Protein AF-A0AAU9D3Q1-F1 (afdb_monomer)

Organism: NCBI:txid2840183

Sequence (73 aa):
MQIEIPKEMYEILKFLAKRHHRDLEQETLRLLEKGVLSCEGLDVLTQAQAWRRRLQGRELGDSIREIREDRDR

Secondary structure (DSSP, 8-state):
-PPPPPHHHHHHHHHHHHHTT--HHHHHHHHHHHHHHHHTT-SHHHHHHHHHHHHTT-----HHHHHHHHHT-

InterPro domains:
  IPR010985 Ribbon-helix-helix [SSF47598] (5-56)

Foldseek 3Di:
DDDDDDPVRLVVLVVVCVVVVHDSVVSVVVVVVQVVCVVVLNDPVSVVVVVCVVCPPDDDDDVVVVVVVVVVD

Structure (mmCIF, N/CA/C/O backbone):
data_AF-A0AAU9D3Q1-F1
#
_entry.id   AF-A0AAU9D3Q1-F1
#
loop_
_atom_site.group_PDB
_atom_site.id
_atom_site.type_symbol
_atom_site.label_atom_id
_atom_site.label_alt_id
_atom_site.label_comp_id
_atom_site.label_asym_id
_atom_site.label_entity_id
_atom_site.label_seq_id
_atom_site.pdbx_PDB_ins_code
_atom_site.Cartn_x
_atom_site.Cartn_y
_atom_site.Cartn_z
_atom_site.occupancy
_atom_site.B_iso_or_equiv
_atom_site.auth_seq_id
_atom_site.auth_comp_id
_atom_site.auth_asym_id
_atom_site.auth_atom_id
_atom_site.pdbx_PDB_model_num
ATOM 1 N N . MET A 1 1 ? -10.011 19.503 12.931 1.00 50.00 1 MET A N 1
ATOM 2 C CA . MET A 1 1 ? -10.965 19.046 11.901 1.00 50.00 1 MET A CA 1
ATOM 3 C C . MET A 1 1 ? -11.475 17.683 12.341 1.00 50.00 1 MET A C 1
ATOM 5 O O . MET A 1 1 ? -10.674 16.762 12.399 1.00 50.00 1 MET A O 1
A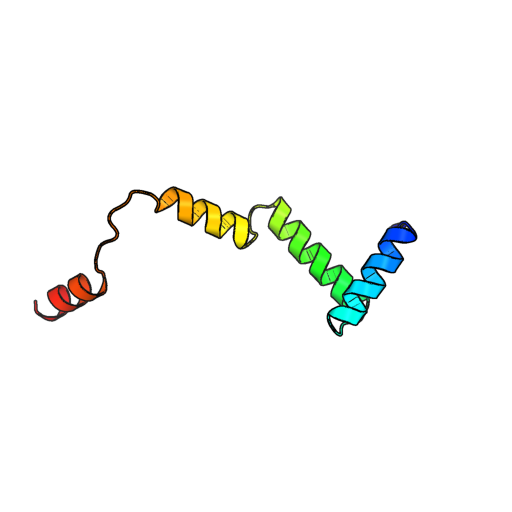TOM 9 N N . GLN A 1 2 ? -12.732 17.574 12.776 1.00 68.88 2 GLN A N 1
ATOM 10 C CA . GLN A 1 2 ? -13.349 16.275 13.073 1.00 68.88 2 GLN A CA 1
ATOM 11 C C . GLN A 1 2 ? -13.888 15.700 11.763 1.00 68.88 2 GLN A C 1
ATOM 13 O O . GLN A 1 2 ? -14.580 16.402 11.031 1.00 68.88 2 GLN A O 1
ATOM 18 N N . ILE A 1 3 ? -13.516 14.460 11.451 1.00 79.12 3 ILE A N 1
ATOM 19 C CA . ILE A 1 3 ? -14.016 13.730 10.285 1.00 79.12 3 ILE A CA 1
ATOM 20 C C . ILE A 1 3 ? -15.148 12.837 10.783 1.00 79.12 3 ILE A C 1
ATOM 22 O O . ILE A 1 3 ? -14.932 12.004 11.663 1.00 79.12 3 ILE A O 1
ATOM 26 N N . GLU A 1 4 ? -16.349 13.024 10.246 1.00 89.81 4 GLU A N 1
ATOM 27 C CA . GLU A 1 4 ? -17.482 12.149 10.533 1.00 89.81 4 GLU A CA 1
ATOM 28 C C . GLU A 1 4 ? -17.380 10.900 9.649 1.00 89.81 4 GLU A C 1
ATOM 30 O O . GLU A 1 4 ? -17.386 10.989 8.420 1.00 89.81 4 GLU A O 1
ATOM 35 N N . ILE A 1 5 ? -17.215 9.732 10.274 1.00 87.38 5 ILE A N 1
ATOM 36 C CA . ILE A 1 5 ? -17.089 8.452 9.570 1.00 87.38 5 ILE A CA 1
ATOM 37 C C . ILE A 1 5 ? -18.458 7.758 9.596 1.00 87.38 5 ILE A C 1
ATOM 39 O O . ILE A 1 5 ? -18.973 7.517 10.691 1.00 87.38 5 ILE A O 1
ATOM 43 N N . PRO A 1 6 ? -19.037 7.389 8.435 1.00 95.44 6 PRO A N 1
ATOM 44 C CA . PRO A 1 6 ? -20.277 6.621 8.385 1.00 95.44 6 PRO A CA 1
ATOM 45 C C . PRO A 1 6 ? -20.188 5.341 9.219 1.00 95.44 6 PRO A C 1
ATOM 47 O O . PRO A 1 6 ? -19.157 4.661 9.227 1.00 95.44 6 PRO A O 1
ATOM 50 N N . LYS A 1 7 ? -21.279 4.986 9.902 1.00 93.88 7 LYS A N 1
ATOM 51 C CA . LYS A 1 7 ? -21.310 3.856 10.842 1.00 93.88 7 LYS A CA 1
ATOM 52 C C . LYS A 1 7 ? -20.892 2.544 10.177 1.00 93.88 7 LYS A C 1
ATOM 54 O O . LYS A 1 7 ? -20.128 1.775 10.751 1.00 93.88 7 LYS A O 1
ATOM 59 N N . GLU A 1 8 ? -21.347 2.309 8.954 1.00 95.50 8 GLU A N 1
ATOM 60 C CA . GLU A 1 8 ? -21.033 1.112 8.174 1.00 95.50 8 GLU A C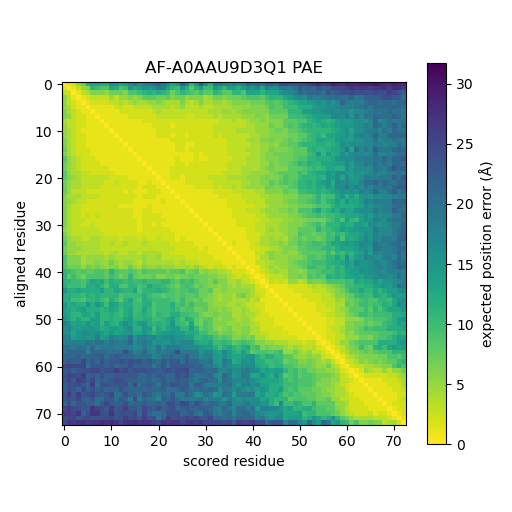A 1
ATOM 61 C C . GLU A 1 8 ? -19.529 1.016 7.894 1.00 95.50 8 GLU A C 1
ATOM 63 O O . GLU A 1 8 ? -18.926 -0.047 8.046 1.00 95.50 8 GLU A O 1
ATOM 68 N N . MET A 1 9 ? -18.900 2.144 7.552 1.00 94.88 9 MET A N 1
ATOM 69 C CA . MET A 1 9 ? -17.459 2.215 7.306 1.00 94.88 9 MET A CA 1
ATOM 70 C C . MET A 1 9 ? -16.656 1.980 8.581 1.00 94.88 9 MET A C 1
ATOM 72 O O . MET A 1 9 ? -15.646 1.280 8.543 1.00 94.88 9 MET A O 1
ATOM 76 N N . TYR A 1 10 ? -17.118 2.518 9.710 1.00 94.88 10 TYR A N 1
ATOM 77 C CA . TYR A 1 10 ? -16.491 2.299 11.009 1.00 94.88 10 TYR A CA 1
ATOM 78 C C . TYR A 1 10 ? -16.497 0.814 11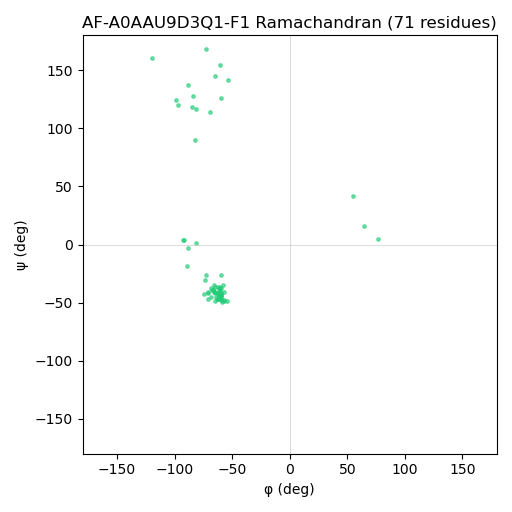.409 1.00 94.88 10 TYR A C 1
ATOM 80 O O . TYR A 1 10 ? -15.473 0.287 11.848 1.00 94.88 10 TYR A O 1
ATOM 88 N N . GLU A 1 11 ? -17.612 0.110 11.198 1.00 97.31 11 GLU A N 1
ATOM 89 C CA . GLU A 1 11 ? -17.704 -1.328 11.482 1.00 97.31 11 GLU A CA 1
ATOM 90 C C . GLU A 1 11 ? -16.810 -2.169 10.557 1.00 97.31 11 GLU A C 1
ATOM 92 O O . GLU A 1 11 ? -16.138 -3.097 11.017 1.00 97.31 11 GLU A O 1
ATOM 97 N N . ILE A 1 12 ? -16.716 -1.813 9.270 1.00 96.62 12 ILE A N 1
ATOM 98 C CA . ILE A 1 12 ? -15.769 -2.451 8.340 1.00 96.62 12 ILE A CA 1
ATOM 99 C C . ILE A 1 12 ? -14.325 -2.235 8.810 1.00 96.62 12 ILE A C 1
ATOM 101 O O . ILE A 1 12 ? -13.534 -3.179 8.836 1.00 96.62 12 ILE A O 1
ATOM 105 N N . LEU A 1 13 ? -13.979 -1.017 9.226 1.00 95.62 13 LEU A N 1
ATOM 106 C CA . LEU A 1 13 ? -12.646 -0.686 9.729 1.00 95.62 13 LEU A CA 1
ATOM 107 C C . LEU A 1 13 ? -12.289 -1.487 10.985 1.00 95.62 13 LEU A C 1
ATOM 109 O O . LEU A 1 13 ? -11.197 -2.046 11.067 1.00 95.62 13 LEU A O 1
ATOM 113 N N . LYS A 1 14 ? -13.226 -1.627 11.928 1.00 97.31 14 LYS A N 1
ATOM 114 C CA . LYS A 1 14 ? -13.054 -2.492 13.105 1.00 97.31 14 LYS A CA 1
ATOM 115 C C . LYS A 1 14 ? -12.822 -3.949 12.727 1.00 97.31 14 LYS A C 1
ATOM 117 O O . LYS A 1 14 ? -11.959 -4.608 13.311 1.00 97.31 14 LYS A O 1
ATOM 122 N N . PHE A 1 15 ? -13.587 -4.458 11.763 1.00 97.75 15 PHE A N 1
ATOM 123 C CA . PHE A 1 15 ? -13.414 -5.817 11.267 1.00 97.75 15 PHE A CA 1
ATOM 124 C C . PHE A 1 15 ? -12.015 -6.024 10.669 1.00 97.75 15 PHE A C 1
ATOM 126 O O . PHE A 1 15 ? -11.347 -7.005 11.003 1.00 97.75 15 PHE A O 1
ATOM 133 N N . LEU A 1 16 ? -11.548 -5.090 9.836 1.00 97.25 16 LEU A N 1
ATOM 134 C CA . LEU A 1 16 ? -10.218 -5.141 9.227 1.00 97.25 16 LEU A CA 1
ATOM 135 C C . LEU A 1 16 ? -9.103 -5.054 10.272 1.00 97.25 16 LEU A C 1
ATOM 137 O O . LEU A 1 16 ? -8.191 -5.878 10.246 1.00 97.25 16 LEU A O 1
ATOM 141 N N . ALA A 1 17 ? -9.220 -4.140 11.237 1.00 97.44 17 ALA A N 1
ATOM 142 C CA . ALA A 1 17 ? -8.256 -3.995 12.325 1.00 97.44 17 ALA A CA 1
ATOM 143 C C . ALA A 1 17 ? -8.107 -5.310 13.106 1.00 97.44 17 ALA A C 1
ATOM 145 O O . ALA A 1 17 ? -7.001 -5.830 13.269 1.00 97.44 17 ALA A O 1
ATOM 146 N N . LYS A 1 18 ? -9.236 -5.935 13.475 1.00 97.75 18 LYS A N 1
ATOM 147 C CA . LYS A 1 18 ? -9.244 -7.243 14.144 1.00 97.75 18 LYS A CA 1
ATOM 148 C C . LYS A 1 18 ? -8.622 -8.338 13.274 1.00 97.75 18 LYS A C 1
ATOM 150 O O . LYS A 1 18 ? -7.828 -9.130 13.776 1.00 97.75 18 LYS A O 1
ATOM 155 N N . ARG A 1 19 ? -8.966 -8.388 11.983 1.00 97.88 19 ARG A N 1
ATOM 156 C CA . ARG A 1 19 ? -8.440 -9.377 11.027 1.00 97.88 19 ARG A CA 1
ATOM 157 C C . ARG A 1 19 ? -6.928 -9.255 10.838 1.00 97.88 19 ARG A C 1
ATOM 159 O O . ARG A 1 19 ? -6.263 -10.267 10.650 1.00 97.88 19 ARG A O 1
ATOM 166 N N . HIS A 1 20 ? -6.393 -8.040 10.858 1.00 97.25 20 HIS A N 1
ATOM 167 C CA . HIS A 1 20 ? -4.967 -7.781 10.677 1.00 97.25 20 HIS A CA 1
ATOM 168 C C . HIS A 1 20 ? -4.179 -7.745 11.991 1.00 97.25 20 HIS A C 1
ATOM 170 O O . HIS A 1 20 ? -2.977 -7.489 11.953 1.00 97.25 20 HIS A O 1
ATOM 176 N N . HIS A 1 21 ? -4.829 -8.027 13.127 1.00 96.88 21 HIS A N 1
ATOM 177 C CA . HIS A 1 21 ? -4.234 -7.965 14.463 1.00 96.88 21 HIS A CA 1
ATOM 178 C C . HIS A 1 21 ? -3.612 -6.595 14.780 1.00 96.88 21 HIS A C 1
ATOM 180 O O . HIS A 1 21 ? -2.526 -6.512 15.350 1.00 96.88 21 HIS A O 1
ATOM 186 N N . ARG A 1 22 ? -4.304 -5.521 14.395 1.00 95.75 22 ARG A N 1
ATOM 187 C CA . ARG A 1 22 ? -3.918 -4.130 14.659 1.00 95.75 22 ARG A CA 1
ATOM 188 C C . ARG A 1 22 ? -4.991 -3.428 15.471 1.00 95.75 22 ARG A C 1
ATOM 190 O O . ARG A 1 22 ? -6.145 -3.862 15.501 1.00 95.75 22 ARG A O 1
ATOM 197 N N . ASP A 1 23 ? -4.617 -2.326 16.106 1.00 97.31 23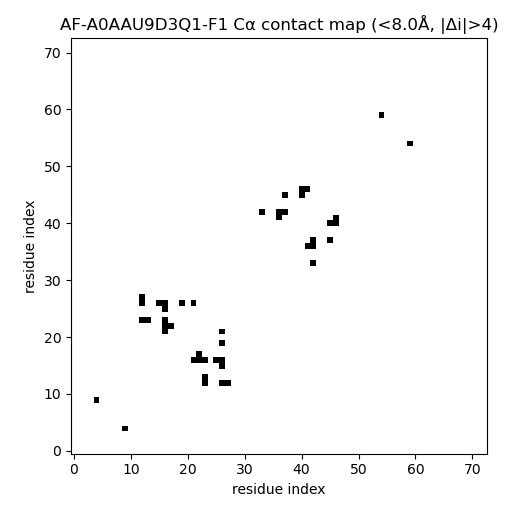 ASP A N 1
ATOM 198 C CA . ASP A 1 23 ? -5.617 -1.394 16.607 1.00 97.31 23 ASP A CA 1
ATOM 199 C C . ASP A 1 23 ? -6.275 -0.619 15.446 1.00 97.31 23 ASP A C 1
ATOM 201 O O . ASP A 1 23 ? -5.856 -0.678 14.283 1.00 97.31 23 ASP A O 1
ATOM 205 N N . LEU A 1 24 ? -7.369 0.074 15.762 1.00 95.00 24 LEU A N 1
ATOM 206 C CA . LEU A 1 24 ? -8.158 0.796 14.768 1.00 95.00 24 LEU A CA 1
ATOM 207 C C . LEU A 1 24 ? -7.379 1.961 14.143 1.00 95.00 24 LEU A C 1
ATOM 209 O O . LEU A 1 24 ? -7.554 2.250 12.961 1.00 95.00 24 LEU A O 1
ATOM 213 N N . GLU A 1 25 ? -6.529 2.628 14.921 1.00 94.25 25 GLU A N 1
ATOM 214 C CA . GLU A 1 25 ? -5.766 3.796 14.482 1.00 94.25 25 GLU A CA 1
ATOM 215 C C . GLU A 1 25 ? -4.673 3.386 13.492 1.00 94.25 25 GLU A C 1
ATOM 217 O O . GLU A 1 25 ? -4.582 3.942 12.399 1.00 94.25 25 GLU A O 1
ATOM 222 N N . GLN A 1 26 ? -3.917 2.340 13.817 1.00 95.94 26 GLN A N 1
ATOM 223 C CA . GLN A 1 26 ? -2.912 1.730 12.957 1.00 95.94 26 GLN A CA 1
ATOM 224 C C . GLN A 1 26 ? -3.518 1.222 11.652 1.00 95.94 26 GLN A C 1
ATOM 226 O O . GLN A 1 26 ? -2.945 1.445 10.585 1.00 95.94 26 GLN A O 1
ATOM 231 N N . GLU A 1 27 ? -4.668 0.546 11.707 1.00 96.62 27 GLU A N 1
ATOM 232 C CA . GLU A 1 27 ? -5.335 0.083 10.489 1.00 96.62 27 GLU A CA 1
ATOM 233 C C . GLU A 1 27 ? -5.814 1.263 9.633 1.00 96.62 27 GLU A C 1
ATOM 235 O O . GLU A 1 27 ? -5.621 1.259 8.416 1.00 96.62 27 GLU A O 1
ATOM 240 N N . THR A 1 28 ? -6.357 2.311 10.260 1.00 94.56 28 THR A N 1
ATOM 241 C CA . THR A 1 28 ? -6.752 3.544 9.562 1.00 94.56 28 THR A CA 1
ATOM 242 C C . THR A 1 28 ? -5.551 4.191 8.877 1.00 94.56 28 THR A C 1
ATOM 244 O O . THR A 1 28 ? -5.613 4.506 7.689 1.00 94.56 28 THR A O 1
ATOM 247 N N . LEU A 1 29 ? -4.435 4.339 9.593 1.00 95.88 29 LEU A N 1
ATOM 248 C CA . LEU A 1 29 ? -3.208 4.935 9.071 1.00 95.88 29 LEU A CA 1
ATOM 249 C C . LEU A 1 29 ? -2.657 4.142 7.878 1.00 95.88 29 LEU A C 1
ATOM 251 O O . LEU A 1 29 ? -2.278 4.732 6.870 1.00 95.88 29 LEU A O 1
ATOM 255 N N . ARG A 1 30 ? -2.689 2.807 7.943 1.00 95.19 30 ARG A N 1
ATOM 256 C CA . ARG A 1 30 ? -2.280 1.933 6.832 1.00 95.19 30 ARG A CA 1
ATOM 257 C C . ARG A 1 30 ? -3.175 2.067 5.606 1.00 95.19 30 ARG A C 1
ATOM 259 O O . ARG A 1 30 ? -2.675 2.059 4.481 1.00 95.19 30 ARG A O 1
ATOM 266 N N . LEU A 1 31 ? -4.486 2.176 5.802 1.00 93.75 31 LEU A N 1
ATOM 267 C CA . LEU A 1 31 ? -5.424 2.381 4.699 1.00 93.75 31 LEU A CA 1
ATOM 268 C C . LEU A 1 31 ? -5.230 3.754 4.047 1.00 93.75 31 LEU A C 1
ATOM 270 O O . LEU A 1 31 ? -5.262 3.841 2.821 1.00 93.75 31 LEU A O 1
ATOM 274 N N . LEU A 1 32 ? -4.962 4.795 4.840 1.00 93.44 32 LEU A N 1
ATOM 275 C CA . LEU A 1 32 ? -4.635 6.130 4.335 1.00 93.44 32 LEU A CA 1
ATOM 276 C C . LEU A 1 32 ? -3.318 6.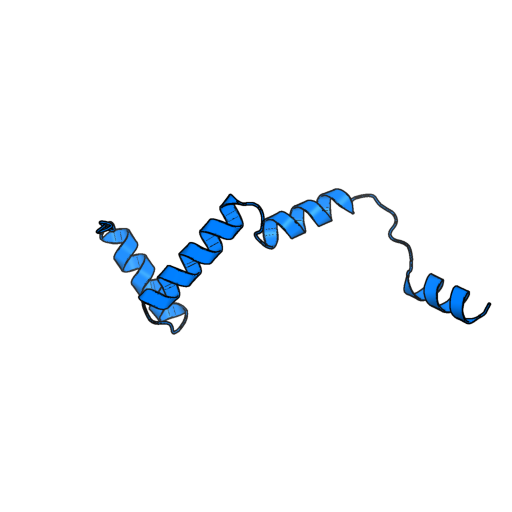137 3.553 1.00 93.44 32 LEU A C 1
ATOM 278 O O . LEU A 1 32 ? -3.294 6.622 2.427 1.00 93.44 32 LEU A O 1
ATOM 282 N N . GLU A 1 33 ? -2.253 5.544 4.100 1.00 93.19 33 GLU A N 1
ATOM 283 C CA . GLU A 1 33 ? -0.955 5.399 3.426 1.00 93.19 33 GLU A CA 1
ATOM 284 C C . GLU A 1 33 ? -1.123 4.709 2.064 1.00 93.19 33 GLU A C 1
ATOM 286 O O . GLU A 1 33 ? -0.681 5.218 1.033 1.00 93.19 33 GLU A O 1
ATOM 291 N N . LYS A 1 34 ? -1.852 3.587 2.036 1.00 90.75 34 LYS A N 1
ATOM 292 C CA . LYS A 1 34 ? -2.151 2.863 0.797 1.00 90.75 34 LYS A CA 1
ATOM 293 C C . LYS A 1 34 ? -2.975 3.701 -0.186 1.00 90.75 34 LYS A C 1
ATOM 295 O O . LYS A 1 34 ? -2.712 3.649 -1.385 1.00 90.75 34 LYS A O 1
ATOM 300 N N . GLY A 1 35 ? -3.967 4.443 0.305 1.00 90.94 35 GLY A N 1
ATOM 301 C CA . GLY A 1 35 ? -4.806 5.322 -0.508 1.00 90.94 35 GLY A CA 1
ATOM 302 C C . GLY A 1 35 ? -3.997 6.431 -1.178 1.00 90.94 35 GLY A C 1
ATOM 303 O O . GLY A 1 35 ? -4.106 6.605 -2.387 1.00 90.94 35 GLY A O 1
ATOM 304 N N . VAL A 1 36 ? -3.127 7.108 -0.422 1.00 92.50 36 VAL A N 1
ATOM 305 C CA . VAL A 1 36 ? -2.226 8.148 -0.946 1.00 92.50 36 VAL A CA 1
ATOM 306 C C . VAL A 1 36 ? -1.318 7.578 -2.033 1.00 92.50 36 VAL A C 1
ATOM 308 O O . VAL A 1 36 ? -1.271 8.121 -3.132 1.00 92.50 36 VAL A O 1
ATOM 311 N N . LEU A 1 37 ? -0.661 6.443 -1.772 1.00 87.50 37 LEU A N 1
ATOM 312 C CA . LEU A 1 37 ? 0.201 5.800 -2.768 1.00 87.50 37 LEU A CA 1
ATOM 313 C C . LEU A 1 37 ? -0.564 5.420 -4.041 1.00 87.50 37 LEU A C 1
ATOM 315 O O . LEU A 1 37 ? -0.026 5.551 -5.136 1.00 87.50 37 LEU A O 1
ATOM 319 N N . SER A 1 38 ? -1.813 4.968 -3.918 1.00 85.75 38 SER A N 1
ATOM 320 C CA . SER A 1 38 ? -2.637 4.611 -5.075 1.00 85.75 38 SER A CA 1
AT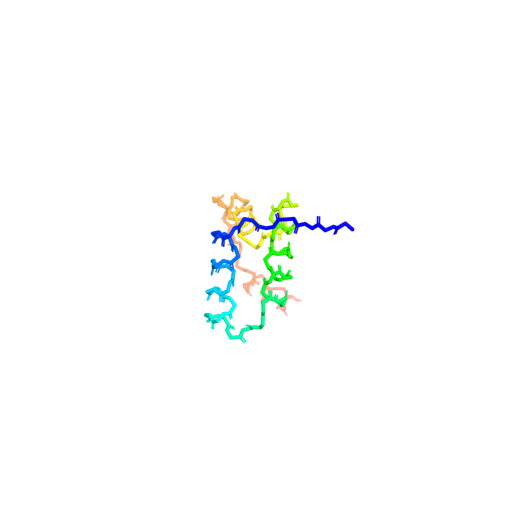OM 321 C C . SER A 1 38 ? -3.076 5.834 -5.884 1.00 85.75 38 SER A C 1
ATOM 323 O O . SER A 1 38 ? -2.995 5.797 -7.110 1.00 85.75 38 SER A O 1
ATOM 325 N N . CYS A 1 39 ? -3.474 6.929 -5.22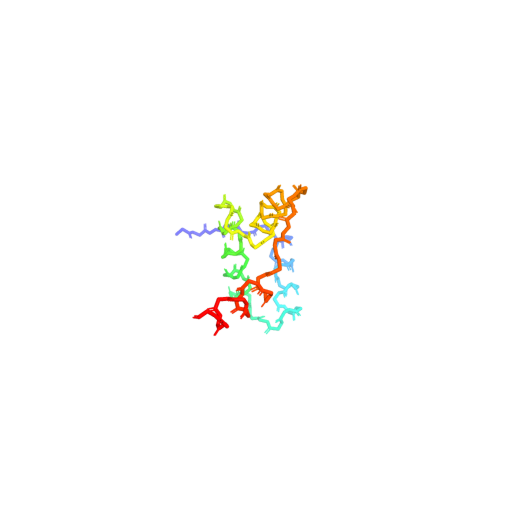8 1.00 86.69 39 CYS A N 1
ATOM 326 C CA . CYS A 1 39 ? -3.822 8.183 -5.902 1.00 86.69 39 CYS A CA 1
ATOM 327 C C . CYS A 1 39 ? -2.638 8.774 -6.681 1.00 86.69 39 CYS A C 1
ATOM 329 O O . CYS A 1 39 ? -2.823 9.263 -7.792 1.00 86.69 39 CYS A O 1
ATOM 331 N N . GLU A 1 40 ? -1.426 8.670 -6.134 1.00 87.94 40 GLU A N 1
ATOM 332 C CA . GLU A 1 40 ? -0.192 9.138 -6.781 1.00 87.94 40 GLU A CA 1
ATOM 333 C C . GLU A 1 40 ? 0.365 8.139 -7.819 1.00 87.94 40 GLU A C 1
ATOM 335 O O . GLU A 1 40 ? 1.425 8.364 -8.403 1.00 87.94 40 GLU A O 1
ATOM 340 N N . GLY A 1 41 ? -0.303 6.999 -8.046 1.00 79.81 41 GLY A N 1
ATOM 341 C CA . GLY A 1 41 ? 0.178 5.943 -8.948 1.00 79.81 41 GLY A CA 1
ATOM 342 C C . GLY A 1 41 ? 1.481 5.274 -8.486 1.00 79.81 41 GLY A C 1
ATOM 343 O O . GLY A 1 41 ? 2.156 4.598 -9.265 1.00 79.81 41 GLY A O 1
ATOM 344 N N . LEU A 1 42 ? 1.842 5.459 -7.217 1.00 80.00 42 LEU A N 1
ATOM 345 C CA . LEU A 1 42 ? 3.024 4.894 -6.573 1.00 80.00 42 LEU A CA 1
ATOM 346 C C . LEU A 1 42 ? 2.759 3.510 -5.976 1.00 80.00 42 LEU A C 1
ATOM 348 O O . LEU A 1 42 ? 3.681 2.885 -5.453 1.00 80.00 42 LEU A O 1
ATOM 352 N N 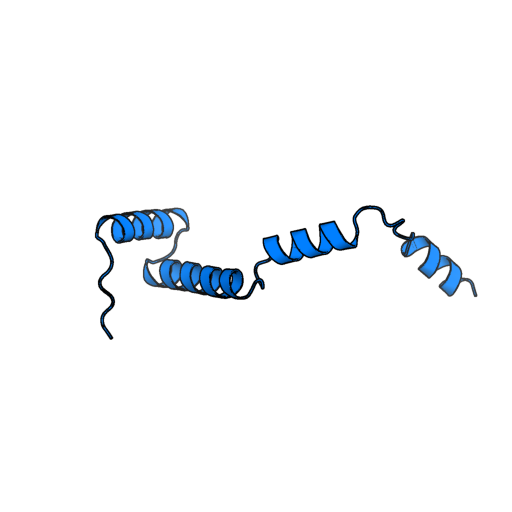. ASP A 1 43 ? 1.523 3.014 -6.039 1.00 85.56 43 ASP A N 1
ATOM 353 C CA . ASP A 1 43 ? 1.218 1.681 -5.553 1.00 85.56 43 ASP A CA 1
ATOM 354 C C . ASP A 1 43 ? 1.928 0.597 -6.381 1.00 85.56 43 ASP A C 1
ATOM 356 O O . ASP A 1 43 ? 2.115 0.689 -7.598 1.00 85.56 43 ASP A O 1
ATOM 360 N N . VAL A 1 44 ? 2.327 -0.464 -5.681 1.00 82.69 44 VAL A N 1
ATOM 361 C CA . VAL A 1 44 ? 3.138 -1.557 -6.230 1.00 82.69 44 VAL A CA 1
ATOM 362 C C . VAL A 1 44 ? 2.464 -2.225 -7.430 1.00 82.69 44 VAL A C 1
ATOM 364 O O . VAL A 1 44 ? 3.154 -2.647 -8.356 1.00 82.69 44 VAL A O 1
ATOM 367 N N . LEU A 1 45 ? 1.131 -2.328 -7.445 1.00 83.69 45 LEU A N 1
ATOM 368 C CA . LEU A 1 45 ? 0.414 -2.987 -8.536 1.00 83.69 45 LEU A CA 1
ATOM 369 C C . LEU A 1 45 ? 0.397 -2.114 -9.787 1.00 83.69 45 LEU A C 1
ATOM 371 O O . LEU A 1 45 ? 0.653 -2.627 -10.876 1.00 83.69 45 LEU A O 1
ATOM 375 N N . THR A 1 46 ? 0.162 -0.812 -9.639 1.00 81.44 46 THR A N 1
ATOM 376 C CA . THR A 1 46 ? 0.255 0.158 -10.736 1.00 81.44 46 THR A CA 1
ATOM 377 C C . THR A 1 46 ? 1.660 0.171 -11.328 1.00 81.44 46 THR A C 1
ATOM 379 O O . THR A 1 46 ? 1.820 0.047 -12.546 1.00 81.44 46 THR A O 1
ATOM 382 N N . GLN A 1 47 ? 2.696 0.200 -10.483 1.00 84.88 47 GLN A N 1
ATOM 383 C CA . GLN A 1 47 ? 4.079 0.098 -10.949 1.00 84.88 47 GLN A CA 1
ATOM 384 C C . GLN A 1 47 ? 4.344 -1.233 -11.662 1.00 84.88 47 GLN A C 1
ATOM 386 O O . GLN A 1 47 ? 4.886 -1.242 -12.767 1.00 84.88 47 GLN A O 1
ATOM 391 N N . ALA A 1 48 ? 3.927 -2.363 -11.087 1.00 85.94 48 ALA A N 1
ATOM 392 C CA . ALA A 1 48 ? 4.106 -3.680 -11.696 1.00 85.94 48 ALA A CA 1
ATOM 393 C C . ALA A 1 48 ? 3.393 -3.794 -13.054 1.00 85.94 48 ALA A C 1
ATOM 395 O O . ALA A 1 48 ? 3.939 -4.368 -13.997 1.00 85.94 48 ALA A O 1
ATOM 396 N N . GLN A 1 49 ? 2.198 -3.214 -13.195 1.00 86.19 49 GLN A N 1
ATOM 397 C CA . GLN A 1 49 ? 1.492 -3.144 -14.475 1.00 86.19 49 GLN A CA 1
ATOM 398 C C . GLN A 1 49 ? 2.242 -2.282 -15.494 1.00 86.19 49 GLN A C 1
ATOM 400 O O . GLN A 1 49 ? 2.349 -2.679 -16.656 1.00 86.19 49 GLN A O 1
ATOM 405 N N . ALA A 1 50 ? 2.789 -1.136 -15.079 1.00 85.75 50 ALA A N 1
ATOM 406 C CA . ALA A 1 50 ? 3.599 -0.283 -15.945 1.00 85.75 50 ALA A CA 1
ATOM 407 C C . ALA A 1 50 ? 4.862 -1.012 -16.433 1.00 85.75 50 ALA A C 1
ATOM 409 O O . ALA A 1 50 ? 5.150 -1.020 -17.633 1.00 85.75 50 ALA A O 1
ATOM 410 N N . TRP A 1 51 ? 5.561 -1.706 -15.532 1.00 88.00 51 TRP A N 1
ATOM 411 C CA . TRP A 1 51 ? 6.698 -2.562 -15.871 1.00 88.00 51 TRP A CA 1
ATOM 412 C C . TRP A 1 51 ? 6.306 -3.677 -16.831 1.00 88.00 51 TRP A C 1
ATOM 414 O O . TRP A 1 51 ? 6.960 -3.856 -17.856 1.00 88.00 51 TRP A O 1
ATOM 424 N N . ARG A 1 52 ? 5.200 -4.376 -16.562 1.00 87.75 52 ARG A N 1
ATOM 425 C CA . ARG A 1 52 ? 4.693 -5.421 -17.453 1.00 87.75 52 ARG A CA 1
ATOM 426 C C . ARG A 1 52 ? 4.437 -4.879 -18.855 1.00 87.75 52 ARG A C 1
ATOM 428 O O . ARG A 1 52 ? 4.915 -5.480 -19.805 1.00 87.75 52 ARG A O 1
ATOM 435 N N . ARG A 1 53 ? 3.749 -3.740 -18.996 1.00 88.19 53 ARG A N 1
ATOM 436 C CA . ARG A 1 53 ? 3.513 -3.100 -20.306 1.00 88.19 53 ARG A CA 1
ATOM 437 C C . ARG A 1 53 ? 4.819 -2.734 -21.009 1.00 88.19 53 ARG A C 1
ATOM 439 O O . ARG A 1 53 ? 4.937 -2.941 -22.209 1.00 88.19 53 ARG A O 1
ATOM 446 N N . ARG A 1 54 ? 5.801 -2.208 -20.271 1.00 85.25 54 ARG A N 1
ATOM 447 C CA . ARG A 1 54 ? 7.101 -1.802 -20.826 1.00 85.25 54 ARG A CA 1
ATOM 448 C C . ARG A 1 54 ? 7.941 -2.988 -21.304 1.00 85.25 54 ARG A C 1
ATOM 450 O O . ARG A 1 54 ? 8.661 -2.853 -22.293 1.00 85.25 54 ARG A O 1
ATOM 457 N N . LEU A 1 55 ? 7.883 -4.107 -20.586 1.00 87.12 55 LEU A N 1
ATOM 458 C CA . LEU A 1 55 ? 8.659 -5.318 -20.865 1.00 87.12 55 LEU A CA 1
ATOM 459 C C . LEU A 1 55 ? 7.937 -6.276 -21.823 1.00 87.12 55 LEU A C 1
ATOM 461 O O . LEU A 1 55 ? 8.574 -7.140 -22.417 1.00 87.12 55 LEU A O 1
ATOM 465 N N . GLN A 1 56 ? 6.622 -6.133 -21.996 1.00 90.19 56 GLN A N 1
ATOM 466 C CA . GLN A 1 56 ? 5.834 -6.986 -22.880 1.00 90.19 56 GLN A CA 1
ATOM 467 C C . GLN A 1 56 ? 6.338 -6.894 -24.326 1.00 90.19 56 GLN A C 1
ATOM 469 O O . GLN A 1 56 ? 6.437 -5.810 -24.896 1.00 90.19 56 GLN A O 1
ATOM 474 N N . GLY A 1 57 ? 6.644 -8.052 -24.916 1.00 83.25 57 GLY A N 1
ATOM 475 C CA . GLY A 1 57 ? 7.126 -8.153 -26.295 1.00 83.25 57 GLY A CA 1
ATOM 476 C C . GLY A 1 57 ? 8.593 -7.766 -26.495 1.00 83.25 57 GLY A C 1
ATOM 477 O O . GLY A 1 57 ? 9.045 -7.740 -27.634 1.00 83.25 57 GLY A O 1
ATOM 478 N N . ARG A 1 58 ? 9.345 -7.475 -25.424 1.00 81.88 58 ARG A N 1
ATOM 479 C CA . ARG A 1 58 ? 10.800 -7.306 -25.509 1.00 81.88 58 ARG A CA 1
ATOM 480 C C . ARG A 1 58 ? 11.496 -8.648 -25.321 1.00 81.88 58 ARG A C 1
ATOM 482 O O . ARG A 1 58 ? 11.154 -9.393 -24.405 1.00 81.88 58 ARG A O 1
ATOM 489 N N . GLU A 1 59 ? 12.510 -8.915 -26.137 1.00 78.88 59 GLU A N 1
ATOM 490 C CA . GLU A 1 59 ? 13.513 -9.921 -25.799 1.00 78.88 59 GLU A CA 1
ATOM 491 C C . GLU A 1 59 ? 14.337 -9.381 -24.628 1.00 78.88 59 GLU A C 1
ATOM 493 O O . GLU A 1 59 ? 14.991 -8.342 -24.728 1.00 78.88 59 GLU A O 1
ATOM 498 N N . LEU A 1 60 ? 14.222 -10.038 -23.477 1.00 79.81 60 LEU A N 1
ATOM 499 C CA . LEU A 1 60 ? 15.040 -9.730 -22.314 1.00 79.81 60 LEU A CA 1
ATOM 500 C C . LEU A 1 60 ? 16.346 -10.511 -22.470 1.00 79.81 60 LEU A C 1
ATOM 502 O O . LEU A 1 60 ? 16.315 -11.736 -22.568 1.00 79.81 60 LEU A O 1
ATOM 506 N N . GLY A 1 61 ? 17.468 -9.794 -22.550 1.00 77.94 61 GLY A N 1
ATOM 507 C CA . GLY A 1 61 ? 18.796 -10.397 -22.650 1.00 77.94 61 GLY A CA 1
ATOM 508 C C . GLY A 1 61 ? 19.124 -11.264 -21.433 1.00 77.94 61 GLY A C 1
ATOM 509 O O . GLY A 1 61 ? 18.592 -11.057 -20.339 1.00 77.94 61 GLY A O 1
ATOM 510 N N . ASP A 1 62 ? 20.004 -12.246 -21.620 1.00 83.50 62 ASP A N 1
ATOM 511 C CA . ASP A 1 62 ? 20.513 -13.060 -20.518 1.00 83.50 62 ASP A CA 1
ATOM 512 C C . ASP A 1 62 ? 21.653 -12.311 -19.826 1.00 83.50 62 ASP A C 1
ATOM 514 O O . ASP A 1 62 ? 22.828 -12.456 -20.169 1.00 83.50 62 ASP A O 1
ATOM 518 N N . SER A 1 63 ? 21.291 -11.510 -18.825 1.00 81.94 63 SER A N 1
ATOM 519 C CA . SER A 1 63 ? 22.256 -10.727 -18.054 1.00 81.94 63 SER A CA 1
ATOM 520 C C . SER A 1 63 ? 23.301 -11.602 -17.353 1.00 81.94 63 SER A C 1
ATOM 522 O O . SER A 1 63 ? 24.412 -11.142 -17.113 1.00 81.94 63 SER A O 1
ATOM 524 N N . ILE A 1 64 ? 22.995 -12.868 -17.036 1.00 83.06 64 ILE A N 1
ATOM 525 C CA . ILE A 1 64 ? 23.982 -13.784 -16.444 1.00 83.06 64 ILE A CA 1
ATOM 526 C C . ILE A 1 64 ? 25.022 -14.165 -17.495 1.00 83.06 64 ILE A C 1
ATOM 528 O O . ILE A 1 64 ? 26.214 -14.227 -17.183 1.00 83.06 64 ILE A O 1
ATOM 532 N N . ARG A 1 65 ? 24.586 -14.413 -18.733 1.00 81.94 65 ARG A N 1
ATOM 533 C CA . ARG A 1 65 ? 25.492 -14.680 -19.852 1.00 81.94 65 ARG A CA 1
ATOM 534 C C . ARG A 1 65 ? 26.374 -13.469 -20.152 1.00 81.94 65 ARG A C 1
ATOM 536 O O . ARG A 1 65 ? 27.587 -13.630 -20.215 1.00 81.94 65 ARG A O 1
ATOM 543 N N . GLU A 1 66 ? 25.789 -12.276 -20.233 1.00 83.56 66 GLU A N 1
ATOM 544 C CA . GLU A 1 66 ? 26.518 -11.024 -20.492 1.00 83.56 66 GLU A CA 1
ATOM 545 C C . GLU A 1 66 ? 27.587 -10.740 -19.422 1.00 83.56 66 GLU A C 1
ATOM 547 O O . GLU A 1 66 ? 28.725 -10.427 -19.758 1.00 83.56 66 GLU A O 1
ATOM 552 N N . ILE A 1 67 ? 27.274 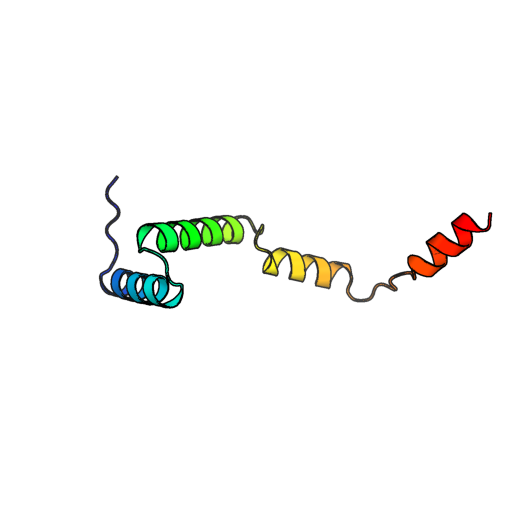-10.935 -18.133 1.00 87.00 67 ILE A N 1
ATOM 553 C CA . ILE A 1 67 ? 28.242 -10.750 -17.034 1.00 87.00 67 ILE A CA 1
ATOM 554 C C . ILE A 1 67 ? 29.396 -11.761 -17.110 1.00 87.00 67 ILE A C 1
ATOM 556 O O . ILE A 1 67 ? 30.532 -11.431 -16.773 1.00 87.00 67 ILE A O 1
ATOM 560 N N . ARG A 1 68 ? 29.127 -13.009 -17.518 1.00 85.38 68 ARG A N 1
ATOM 561 C CA . ARG A 1 68 ? 30.177 -14.030 -17.677 1.00 85.38 68 ARG A CA 1
ATOM 562 C C . ARG A 1 68 ? 31.112 -13.691 -18.833 1.00 85.38 68 ARG A C 1
ATOM 564 O O . ARG A 1 68 ? 32.320 -13.756 -18.651 1.00 85.38 68 ARG A O 1
ATOM 571 N N . GLU A 1 69 ? 30.550 -13.292 -19.972 1.00 85.12 69 GLU A N 1
ATOM 572 C CA . GLU A 1 69 ? 31.312 -12.874 -21.153 1.00 85.12 69 GLU A CA 1
ATOM 573 C C . GLU A 1 69 ? 32.203 -11.653 -20.862 1.00 85.12 69 GLU A C 1
ATOM 575 O O . GLU A 1 69 ? 33.323 -11.590 -21.362 1.00 85.12 69 GLU A O 1
ATOM 580 N N . ASP A 1 70 ? 31.742 -10.713 -20.028 1.00 82.69 70 ASP A N 1
ATOM 581 C CA . ASP A 1 70 ? 32.529 -9.541 -19.618 1.00 82.69 70 ASP A CA 1
ATOM 582 C C . ASP A 1 70 ? 33.642 -9.893 -18.614 1.00 82.69 70 ASP A C 1
ATOM 584 O O . ASP A 1 70 ? 34.704 -9.281 -18.627 1.00 82.69 70 ASP A O 1
ATOM 588 N N . ARG A 1 71 ? 33.443 -10.920 -17.772 1.00 75.38 71 ARG A N 1
ATOM 589 C CA . ARG A 1 71 ? 34.468 -11.407 -16.826 1.00 75.38 71 ARG A CA 1
ATOM 590 C C . ARG A 1 71 ? 35.604 -12.175 -17.508 1.00 75.38 71 ARG A C 1
ATOM 592 O O . ARG A 1 71 ? 36.691 -12.267 -16.944 1.00 75.38 71 ARG A O 1
ATOM 599 N N . ASP A 1 72 ? 35.327 -12.766 -18.665 1.00 80.75 72 ASP A N 1
ATOM 600 C CA . ASP A 1 72 ? 36.284 -13.563 -19.436 1.00 80.75 72 ASP A CA 1
ATOM 601 C C . ASP A 1 72 ? 37.042 -12.719 -20.496 1.00 80.75 72 ASP A C 1
ATOM 603 O O . ASP A 1 72 ? 37.844 -13.273 -21.254 1.00 80.75 72 ASP A O 1
ATOM 607 N N . ARG A 1 73 ? 36.810 -11.394 -20.546 1.00 70.81 73 ARG A N 1
ATOM 608 C CA . ARG A 1 73 ? 37.626 -10.403 -21.278 1.00 70.81 73 ARG A CA 1
ATOM 609 C C . ARG A 1 73 ? 38.755 -9.842 -20.422 1.00 70.81 73 ARG A C 1
ATOM 611 O O . ARG A 1 73 ? 39.811 -9.546 -21.026 1.00 70.81 73 ARG A O 1
#

Solvent-accessible surface area (backbone atoms only — not comparable to full-atom values): 4408 Å² total; per-residue (Å²): 136,88,82,88,72,57,68,70,59,51,54,50,46,49,50,49,9,59,73,69,76,42,54,58,65,60,40,50,52,51,52,49,54,52,48,54,31,47,76,71,54,65,27,70,65,56,46,50,50,51,50,48,62,70,50,57,93,56,89,78,76,61,64,69,58,53,54,50,60,62,71,76,105

Mean predicted aligned error: 9.47 Å

Radius of gyration: 21.8 Å; Cα contacts (8 Å, |Δi|>4): 23; chains: 1; bounding box: 59×34×43 Å

pLDDT: mean 88.04, std 8.27, range [50.0, 97.88]